Protein AF-A0A841MMC2-F1 (afdb_monomer)

Solvent-accessible surface area (backbone atoms only — not comparable to full-atom values): 5250 Å² total; per-residue (Å²): 105,74,67,56,33,54,76,64,52,64,39,71,88,60,52,57,80,86,41,86,60,35,67,59,52,46,47,52,56,50,51,53,52,50,50,55,50,52,50,52,49,52,46,65,76,70,41,82,91,54,91,73,63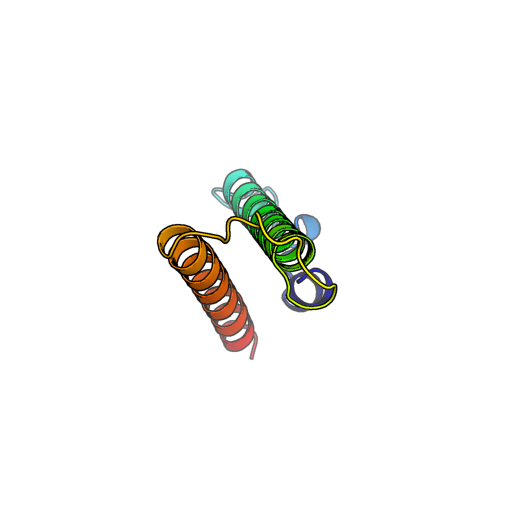,98,80,68,79,78,86,56,71,68,56,55,52,50,51,52,52,55,50,50,56,52,51,50,54,54,49,54,56,50,62,78,71,110

pLDDT: mean 88.81, std 6.69, range [65.38, 95.81]

Secondary structure (DSSP, 8-state):
-HHHHHHTT-SGGGS-TTSTTHHHHHHHHHHHHHHHHHHHHHHHHH-SSS---TT--PPPHHHHHHHHHHHHHHHHHHHHHHHTT-

Sequence (86 aa):
MKETTKLLKLTPNDIPNETKAASSIKQILGSLSAVVQGIAEVRNEYGSGHGKDGNFRGLQPRHAKLAVGAASTLAVYLLETYELKK

InterPro domains:
  IPR026001 Abortive infection protein-like, C-terminal domain [PF14355] (2-82)

Radius of gyration: 16.63 Å; Cα contacts (8 Å, |Δi|>4): 26; chains: 1; bounding box: 44×20×50 Å

Mean predicted aligned error: 5.1 Å

Foldseek 3Di:
DVVLCVVLLVALVSQDPPDVCSVVSNVVVVVLVVLVVVLVVLCVVQPPPDDDDPPDDHDDVVVVVVNVVSVVVVVVVSVVSVVVVD

Structure (mmCIF, N/CA/C/O backbone):
data_AF-A0A841MMC2-F1
#
_entry.id   AF-A0A841MMC2-F1
#
loop_
_atom_site.group_PDB
_atom_site.id
_atom_site.type_symbol
_atom_site.label_atom_id
_atom_site.label_alt_id
_atom_site.label_comp_id
_atom_site.label_asym_id
_atom_site.label_entity_id
_atom_site.label_seq_id
_atom_site.pdbx_PDB_ins_code
_atom_site.Cartn_x
_atom_site.Cartn_y
_atom_site.Cartn_z
_atom_site.occupancy
_atom_site.B_iso_or_equiv
_atom_site.auth_seq_id
_atom_site.auth_comp_id
_atom_site.auth_asym_id
_atom_site.auth_atom_id
_atom_site.pdbx_PDB_model_num
ATOM 1 N N . MET A 1 1 ? -5.113 8.047 -2.107 1.00 84.19 1 MET A N 1
ATOM 2 C CA . MET A 1 1 ? -4.618 7.539 -0.809 1.00 84.19 1 MET A CA 1
ATOM 3 C C . MET A 1 1 ? -5.063 8.417 0.354 1.00 84.19 1 MET A C 1
ATOM 5 O O . MET A 1 1 ? -5.955 7.973 1.053 1.00 84.19 1 MET A O 1
ATOM 9 N N . LYS A 1 2 ? -4.546 9.649 0.534 1.00 85.81 2 LYS A N 1
ATOM 10 C CA . LYS A 1 2 ? -4.919 10.527 1.672 1.00 85.81 2 LYS A CA 1
ATOM 11 C C . LYS A 1 2 ? -6.431 10.718 1.863 1.00 85.81 2 LYS A C 1
ATOM 13 O O . LYS A 1 2 ? -6.938 10.480 2.951 1.00 85.81 2 LYS A O 1
ATOM 18 N N . GLU A 1 3 ? -7.152 11.101 0.810 1.00 90.94 3 GLU A N 1
ATOM 19 C CA . GLU A 1 3 ? -8.608 11.293 0.922 1.00 90.94 3 GLU A CA 1
ATOM 20 C C . GLU A 1 3 ? -9.348 9.975 1.174 1.00 90.94 3 GLU A C 1
ATOM 22 O O . GLU A 1 3 ? -10.250 9.913 2.002 1.00 90.94 3 GLU A O 1
ATOM 27 N N . THR A 1 4 ? -8.921 8.890 0.523 1.00 91.81 4 THR A N 1
ATOM 28 C CA . THR A 1 4 ? -9.496 7.553 0.718 1.00 91.81 4 THR A CA 1
ATOM 29 C C . THR A 1 4 ? -9.355 7.089 2.168 1.00 91.81 4 THR A C 1
ATOM 31 O O . THR A 1 4 ? -10.340 6.683 2.774 1.00 91.81 4 THR A O 1
ATOM 34 N N . THR A 1 5 ? -8.161 7.187 2.763 1.00 90.69 5 THR A N 1
ATOM 35 C CA . THR A 1 5 ? -7.936 6.776 4.157 1.00 90.69 5 THR A CA 1
ATOM 36 C C . THR A 1 5 ? -8.687 7.662 5.142 1.00 90.69 5 THR A C 1
ATOM 38 O O . THR A 1 5 ? -9.187 7.153 6.140 1.00 90.69 5 THR A O 1
ATOM 41 N N . LYS A 1 6 ? -8.840 8.959 4.848 1.00 91.25 6 LYS A N 1
ATOM 42 C CA . LYS A 1 6 ? -9.679 9.873 5.634 1.00 91.25 6 LYS A CA 1
ATOM 43 C C . LYS A 1 6 ? -11.149 9.453 5.621 1.00 91.25 6 LYS A C 1
ATOM 45 O O . LYS A 1 6 ? -11.749 9.300 6.680 1.00 91.25 6 LYS A O 1
ATOM 50 N N . LEU A 1 7 ? -11.724 9.217 4.442 1.00 93.00 7 LEU A N 1
ATOM 51 C CA . LEU A 1 7 ?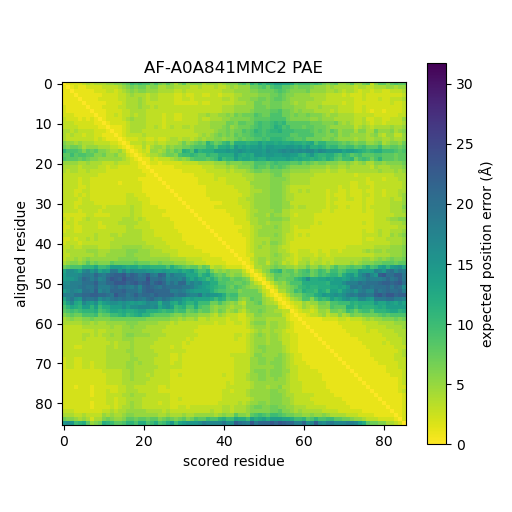 -13.121 8.787 4.303 1.00 93.00 7 LEU A CA 1
ATOM 52 C C . LEU A 1 7 ? -13.366 7.413 4.944 1.00 93.00 7 LEU A C 1
ATOM 54 O O . LEU A 1 7 ? -14.398 7.184 5.573 1.00 93.00 7 LEU A O 1
ATOM 58 N N . LEU A 1 8 ? -12.384 6.516 4.855 1.00 92.69 8 LEU A N 1
ATOM 59 C CA . LEU A 1 8 ? -12.431 5.197 5.478 1.00 92.69 8 LEU A CA 1
ATOM 60 C C . LEU A 1 8 ? -12.060 5.204 6.966 1.00 92.69 8 LEU A C 1
ATOM 62 O O . LEU A 1 8 ? -12.012 4.137 7.567 1.00 92.69 8 LEU A O 1
ATOM 66 N N . LYS A 1 9 ? -11.873 6.362 7.609 1.00 91.69 9 LYS A N 1
ATOM 67 C CA . LYS A 1 9 ? -11.464 6.459 9.021 1.00 91.69 9 LYS A CA 1
ATOM 68 C C . LYS A 1 9 ? -10.252 5.567 9.355 1.00 91.69 9 LYS A C 1
ATOM 70 O O . LYS A 1 9 ? -10.265 4.813 10.321 1.00 91.69 9 LYS A O 1
ATOM 75 N N . LEU A 1 10 ? -9.244 5.591 8.488 1.00 89.25 10 LEU A N 1
ATOM 76 C CA . LEU A 1 10 ? -7.972 4.876 8.629 1.00 89.25 10 LEU A CA 1
ATOM 77 C C . LEU A 1 10 ? -6.823 5.845 8.946 1.00 89.25 10 LEU A C 1
ATOM 79 O O . LEU A 1 10 ? -5.654 5.531 8.722 1.00 89.25 10 LEU A O 1
ATOM 83 N N . THR A 1 11 ? -7.121 7.063 9.402 1.00 89.19 11 THR A N 1
ATOM 84 C CA . THR A 1 11 ? -6.076 7.997 9.824 1.00 89.19 11 THR A CA 1
ATOM 85 C C . THR A 1 11 ? -5.635 7.684 11.254 1.00 89.19 11 THR A C 1
ATOM 87 O O . THR A 1 11 ? -6.380 7.061 12.012 1.00 89.19 11 THR A O 1
ATOM 90 N N . PRO A 1 12 ? -4.442 8.134 11.685 1.00 85.56 12 PRO A N 1
ATOM 91 C CA . PRO A 1 12 ? -3.994 7.917 13.060 1.00 85.56 12 PRO A CA 1
ATOM 92 C C . PRO A 1 12 ? -4.968 8.425 14.133 1.00 85.56 12 PRO A C 1
ATOM 94 O O . PRO A 1 12 ? -4.982 7.873 15.232 1.00 85.56 12 PRO A O 1
ATOM 97 N N . ASN A 1 13 ? -5.777 9.440 13.812 1.00 87.81 13 ASN A N 1
ATOM 98 C CA . ASN A 1 13 ? -6.779 10.014 14.714 1.00 87.81 13 ASN A CA 1
ATOM 99 C C . ASN A 1 13 ? -8.035 9.142 14.843 1.00 87.81 13 ASN A C 1
ATOM 101 O O . ASN A 1 13 ? -8.761 9.266 15.822 1.00 87.81 13 ASN A O 1
ATOM 105 N N . ASP A 1 14 ? -8.279 8.256 13.878 1.00 89.62 14 ASP A N 1
ATOM 106 C CA . ASP A 1 14 ? -9.429 7.353 13.877 1.00 89.62 14 ASP A CA 1
ATOM 107 C C . ASP A 1 14 ? -9.169 6.052 14.650 1.00 89.62 14 ASP A C 1
ATOM 109 O O . ASP A 1 14 ? -10.089 5.265 14.858 1.00 89.62 14 ASP A O 1
ATOM 113 N N . ILE A 1 15 ? -7.918 5.809 15.060 1.00 87.62 15 ILE A N 1
ATOM 114 C CA . ILE A 1 15 ? -7.498 4.600 15.774 1.00 8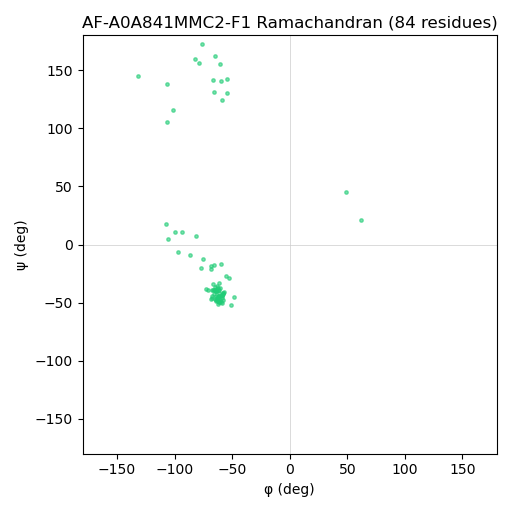7.62 15 ILE A CA 1
ATOM 115 C C . ILE A 1 15 ? -7.253 4.966 17.247 1.00 87.62 15 ILE A C 1
ATOM 117 O O . ILE A 1 15 ? -6.218 5.583 17.551 1.00 87.62 15 ILE A O 1
ATOM 121 N N . PRO A 1 16 ? -8.161 4.575 18.167 1.00 87.69 16 PRO A N 1
ATOM 122 C CA . PRO A 1 16 ? -8.022 4.839 19.596 1.00 87.69 16 PRO A CA 1
ATOM 123 C C . PRO A 1 16 ? -6.746 4.209 20.152 1.00 87.69 16 PRO A C 1
ATOM 125 O O . PRO A 1 16 ? -6.384 3.089 19.775 1.00 87.69 16 PRO A O 1
ATOM 128 N N . ASN A 1 17 ? -6.061 4.914 21.052 1.00 84.25 17 ASN A 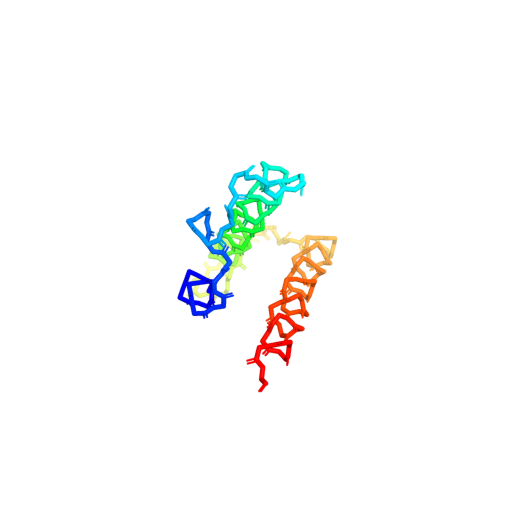N 1
ATOM 129 C CA . ASN A 1 17 ? -4.790 4.4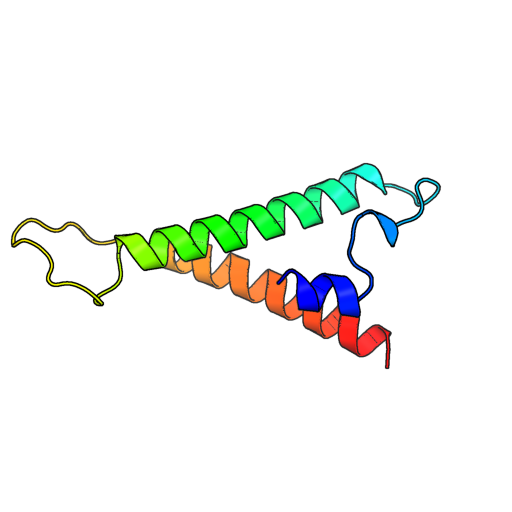51 21.617 1.00 84.25 17 ASN A CA 1
ATOM 130 C C . ASN A 1 17 ? -4.964 3.230 22.531 1.00 84.25 17 ASN A C 1
ATOM 132 O O . ASN A 1 17 ? -4.018 2.473 22.728 1.00 84.25 17 ASN A O 1
ATOM 136 N N . GLU A 1 18 ? -6.174 3.015 23.042 1.00 85.94 18 GLU A N 1
ATOM 137 C CA . GLU A 1 18 ? -6.560 1.876 23.872 1.00 85.94 18 GLU A CA 1
ATOM 138 C C . GLU A 1 18 ? -6.725 0.587 23.047 1.00 85.94 18 GLU A C 1
ATOM 140 O O . GLU A 1 18 ? -6.805 -0.511 23.601 1.00 85.94 18 GLU A O 1
ATOM 145 N N . THR A 1 19 ? -6.756 0.697 21.712 1.00 85.12 19 THR A N 1
ATOM 146 C CA . THR A 1 19 ? -6.843 -0.460 20.816 1.00 85.12 19 THR A CA 1
ATOM 147 C C . THR A 1 19 ? -5.577 -1.304 20.937 1.00 85.12 19 THR A C 1
ATOM 149 O O . THR A 1 19 ? -4.455 -0.801 20.815 1.00 85.12 19 THR A O 1
ATOM 152 N N 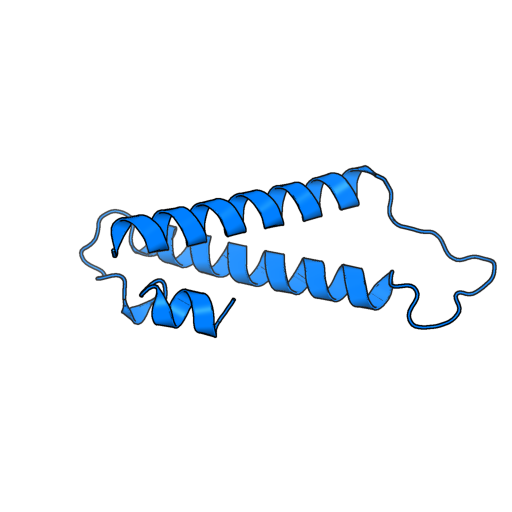. LYS A 1 20 ? -5.735 -2.622 21.112 1.00 90.06 20 LYS A N 1
ATOM 153 C CA . LYS A 1 20 ? -4.599 -3.552 21.059 1.00 90.06 20 LYS A CA 1
ATOM 154 C C . LYS A 1 20 ? -3.842 -3.361 19.741 1.00 90.06 20 LYS A C 1
ATOM 156 O O . LYS A 1 20 ? -4.445 -3.342 18.675 1.00 90.06 20 LYS A O 1
ATOM 161 N N . ALA A 1 21 ? -2.521 -3.222 19.833 1.00 90.94 21 ALA A N 1
ATOM 162 C CA . ALA A 1 21 ? -1.631 -2.968 18.697 1.00 90.94 21 ALA A CA 1
ATOM 163 C C . ALA A 1 21 ? -1.871 -1.642 17.935 1.00 90.94 21 ALA A C 1
ATOM 165 O O . ALA A 1 21 ? -1.396 -1.508 16.807 1.00 90.94 21 ALA A O 1
ATOM 166 N N . ALA A 1 22 ? -2.519 -0.632 18.538 1.00 91.19 22 ALA A N 1
ATOM 167 C CA . ALA A 1 22 ? -2.761 0.674 17.906 1.00 91.19 22 ALA A CA 1
ATOM 168 C C . ALA A 1 22 ? -1.500 1.284 17.266 1.00 91.19 22 ALA A C 1
ATOM 170 O O . ALA A 1 22 ? -1.545 1.742 16.125 1.00 91.19 22 ALA A O 1
ATOM 171 N N . SER A 1 23 ? -0.368 1.255 17.979 1.00 92.19 23 SER A N 1
ATOM 172 C CA . SER A 1 23 ? 0.915 1.771 17.479 1.00 92.19 23 SER A CA 1
ATOM 173 C C . SER A 1 23 ? 1.376 1.034 16.216 1.00 92.19 23 SER A C 1
ATOM 175 O O . SER A 1 23 ? 1.682 1.662 15.203 1.00 92.19 23 SER A O 1
ATOM 177 N N . SER A 1 24 ? 1.331 -0.301 16.233 1.00 94.25 24 SER A N 1
ATOM 178 C CA . SER A 1 24 ? 1.715 -1.133 15.090 1.00 94.25 24 SER A CA 1
ATOM 179 C C . SER A 1 24 ? 0.792 -0.923 13.889 1.00 94.25 24 SER A C 1
ATOM 181 O O . SER A 1 24 ? 1.274 -0.831 12.765 1.00 94.25 24 SER A O 1
ATOM 183 N N . ILE A 1 25 ? -0.520 -0.781 14.104 1.00 90.81 25 ILE A N 1
ATOM 184 C CA . ILE A 1 25 ? -1.478 -0.505 13.022 1.00 90.81 25 ILE A CA 1
ATOM 185 C C . ILE A 1 25 ? -1.188 0.864 12.392 1.00 90.81 25 ILE A C 1
ATOM 187 O O . ILE A 1 25 ? -1.077 0.969 11.170 1.00 90.81 25 ILE A O 1
ATOM 191 N N . LYS A 1 26 ? -0.995 1.908 13.212 1.00 91.56 26 LYS A N 1
ATOM 192 C CA . LYS A 1 26 ? -0.623 3.253 12.734 1.00 91.56 26 LYS A CA 1
ATOM 193 C C . LYS A 1 26 ? 0.682 3.215 11.935 1.00 91.56 26 LYS A C 1
ATOM 195 O O . LYS A 1 26 ? 0.762 3.830 10.872 1.00 91.56 26 LYS A O 1
ATOM 200 N N . GLN A 1 27 ? 1.673 2.457 12.407 1.00 93.62 27 GLN A N 1
ATOM 201 C CA . GLN A 1 27 ? 2.941 2.265 11.707 1.00 93.62 27 GLN A CA 1
ATOM 202 C C . GLN A 1 27 ? 2.744 1.586 10.347 1.00 93.62 27 GLN A C 1
ATOM 204 O O . GLN A 1 27 ? 3.245 2.097 9.351 1.00 93.62 27 GLN A O 1
ATOM 209 N N . ILE A 1 28 ? 1.981 0.489 10.280 1.00 91.88 28 ILE A N 1
ATOM 210 C CA . ILE A 1 28 ? 1.701 -0.227 9.025 1.00 91.88 28 ILE A CA 1
ATOM 211 C C . ILE A 1 28 ? 1.037 0.706 8.005 1.00 91.88 28 ILE A C 1
ATOM 213 O O . ILE A 1 28 ? 1.486 0.789 6.862 1.00 91.88 28 ILE A O 1
ATOM 217 N N . LEU A 1 29 ? 0.014 1.462 8.413 1.00 89.69 29 LEU A N 1
ATOM 218 C CA . LEU A 1 29 ? -0.686 2.406 7.532 1.00 89.69 29 LEU A CA 1
ATOM 219 C C . LEU A 1 29 ? 0.226 3.554 7.060 1.00 89.69 29 LEU A C 1
ATOM 221 O O . LEU A 1 29 ? 0.154 3.980 5.900 1.00 89.69 29 LEU A O 1
ATOM 225 N N . GLY A 1 30 ? 1.121 4.024 7.933 1.00 91.50 30 GLY A N 1
ATOM 226 C CA . GLY A 1 30 ? 2.168 4.983 7.582 1.00 91.50 30 GLY A CA 1
ATOM 227 C C . GLY A 1 30 ? 3.148 4.420 6.549 1.00 91.50 30 GLY A C 1
ATOM 228 O O . GLY A 1 30 ? 3.393 5.052 5.521 1.00 91.50 30 GLY A O 1
ATOM 229 N N . SER A 1 31 ? 3.647 3.201 6.765 1.00 92.06 31 SER A N 1
ATOM 230 C CA . SER A 1 31 ? 4.546 2.514 5.834 1.00 92.06 31 SER A CA 1
ATOM 231 C C . SER A 1 31 ? 3.891 2.263 4.476 1.00 92.06 31 SER A C 1
ATOM 233 O O . SER A 1 31 ? 4.521 2.509 3.451 1.00 92.06 31 SER A O 1
ATOM 235 N N . LEU A 1 32 ? 2.618 1.861 4.435 1.00 90.38 32 LEU A N 1
ATOM 236 C CA . LEU A 1 32 ? 1.871 1.708 3.180 1.00 90.38 32 LEU A CA 1
ATOM 237 C C . LEU A 1 32 ? 1.754 3.035 2.419 1.00 90.38 32 LEU A C 1
ATOM 239 O O . LEU A 1 32 ? 1.907 3.061 1.198 1.00 90.38 32 LEU A O 1
ATOM 243 N N . SER A 1 33 ? 1.550 4.148 3.128 1.00 90.19 33 SER A N 1
ATOM 244 C CA . SER A 1 33 ? 1.533 5.479 2.509 1.00 90.19 33 SER A CA 1
ATOM 245 C C . SER A 1 33 ? 2.892 5.844 1.898 1.00 90.19 33 SER A C 1
ATOM 247 O O . SER A 1 33 ? 2.937 6.374 0.788 1.00 90.19 33 SER A O 1
ATOM 249 N N . ALA A 1 34 ? 3.995 5.509 2.576 1.00 92.50 34 ALA A N 1
ATOM 250 C CA . ALA A 1 34 ? 5.347 5.701 2.050 1.00 92.50 34 ALA A CA 1
ATOM 251 C C . ALA A 1 34 ? 5.628 4.814 0.823 1.00 92.50 34 ALA A C 1
ATOM 253 O O . ALA A 1 34 ? 6.223 5.278 -0.146 1.00 92.50 34 ALA A O 1
ATOM 254 N N . VAL A 1 35 ? 5.144 3.567 0.814 1.00 91.81 35 VAL A N 1
ATOM 255 C CA . VAL A 1 35 ? 5.262 2.670 -0.348 1.00 91.81 35 VAL A CA 1
ATOM 256 C C . VAL A 1 35 ? 4.537 3.241 -1.568 1.00 91.81 35 VAL A C 1
ATOM 258 O O . VAL A 1 35 ? 5.105 3.254 -2.657 1.00 91.81 35 VAL A O 1
ATOM 261 N N . VAL A 1 36 ? 3.317 3.768 -1.404 1.00 91.81 36 VAL A N 1
ATOM 262 C CA . VAL A 1 36 ? 2.582 4.426 -2.503 1.00 91.81 36 VAL A CA 1
ATOM 263 C C . VAL A 1 36 ? 3.372 5.605 -3.070 1.00 91.81 36 VAL A C 1
ATOM 265 O O . VAL A 1 36 ? 3.454 5.753 -4.290 1.00 91.81 36 VAL A O 1
ATOM 268 N N . GLN A 1 37 ? 3.969 6.419 -2.198 1.00 93.44 37 GLN A N 1
ATOM 269 C CA . GLN A 1 37 ? 4.810 7.540 -2.608 1.00 93.44 37 GLN A CA 1
ATOM 270 C C . GLN A 1 37 ? 6.040 7.062 -3.398 1.00 93.44 37 GLN A C 1
ATOM 272 O O . GLN A 1 37 ? 6.273 7.543 -4.505 1.00 93.44 37 GLN A O 1
ATOM 277 N N . GLY A 1 38 ? 6.756 6.049 -2.900 1.00 93.31 38 GLY A N 1
ATOM 278 C CA . GLY A 1 38 ? 7.906 5.471 -3.601 1.00 93.31 38 GLY A CA 1
ATOM 279 C C . GLY A 1 38 ? 7.543 4.877 -4.969 1.00 93.31 38 GLY A C 1
ATOM 280 O O . GLY A 1 38 ? 8.280 5.048 -5.936 1.00 93.31 38 GLY A O 1
ATOM 281 N N . ILE A 1 39 ? 6.374 4.238 -5.105 1.00 92.25 39 ILE A N 1
ATOM 282 C CA . ILE A 1 39 ? 5.883 3.753 -6.409 1.00 92.25 39 ILE A CA 1
ATOM 283 C C . ILE A 1 39 ? 5.623 4.926 -7.369 1.00 92.25 39 ILE A C 1
ATOM 285 O O . ILE A 1 39 ? 5.945 4.830 -8.556 1.00 92.25 39 ILE A O 1
ATOM 289 N N . ALA A 1 40 ? 5.063 6.037 -6.879 1.00 91.19 40 ALA A N 1
ATOM 290 C CA . ALA A 1 40 ? 4.831 7.228 -7.694 1.00 91.19 40 ALA A CA 1
ATOM 291 C C . ALA A 1 40 ? 6.145 7.862 -8.180 1.00 91.19 40 ALA A C 1
ATOM 293 O O . ALA A 1 40 ? 6.227 8.270 -9.337 1.00 91.19 40 ALA A O 1
ATOM 294 N N . GLU A 1 41 ? 7.177 7.887 -7.338 1.00 91.75 41 GLU A N 1
ATOM 295 C CA . GLU A 1 41 ? 8.522 8.353 -7.698 1.00 91.75 41 GLU A CA 1
ATOM 296 C C . GLU A 1 41 ? 9.165 7.452 -8.752 1.00 91.75 41 GLU A C 1
ATOM 298 O O . GLU A 1 41 ? 9.604 7.941 -9.789 1.00 91.75 41 GLU A O 1
ATOM 303 N N . VAL A 1 42 ? 9.112 6.128 -8.572 1.00 89.69 42 VAL A N 1
ATOM 304 C CA . VAL A 1 42 ? 9.593 5.166 -9.577 1.00 89.69 42 VAL A CA 1
ATOM 305 C C . VAL A 1 42 ? 8.890 5.370 -10.923 1.00 89.69 42 VAL A C 1
ATOM 307 O O . VAL A 1 42 ? 9.533 5.327 -11.971 1.00 89.69 42 VAL A O 1
ATOM 310 N N . ARG A 1 43 ? 7.577 5.630 -10.921 1.00 87.06 43 ARG A N 1
ATOM 311 C CA . ARG A 1 43 ? 6.824 5.961 -12.140 1.00 87.06 43 ARG A CA 1
ATOM 312 C C . ARG A 1 43 ? 7.294 7.278 -12.764 1.00 87.06 43 ARG A C 1
ATOM 314 O O . ARG A 1 43 ? 7.326 7.364 -13.986 1.00 87.06 43 ARG A O 1
ATOM 321 N N . ASN A 1 44 ? 7.616 8.292 -11.964 1.00 87.75 44 ASN A N 1
ATOM 322 C CA . ASN A 1 44 ? 8.088 9.578 -12.478 1.00 87.75 44 ASN A CA 1
ATOM 323 C C . ASN A 1 44 ? 9.474 9.438 -13.132 1.00 87.75 44 ASN A C 1
ATOM 325 O O . ASN A 1 44 ? 9.653 9.889 -14.257 1.00 87.75 44 ASN A O 1
ATOM 329 N N . GLU A 1 45 ? 10.405 8.739 -12.479 1.00 85.62 45 GLU A N 1
ATOM 330 C CA . GLU A 1 45 ? 11.783 8.544 -12.959 1.00 85.62 45 GLU A CA 1
ATOM 331 C C . GLU A 1 45 ? 11.873 7.604 -14.172 1.00 85.62 45 GLU A C 1
ATOM 333 O O . GLU A 1 45 ? 12.644 7.823 -15.105 1.00 85.62 45 GLU A O 1
ATOM 338 N N . TYR A 1 46 ? 11.073 6.532 -14.186 1.00 85.38 46 TYR A N 1
ATOM 339 C CA . TYR A 1 46 ? 11.129 5.504 -15.233 1.00 85.38 46 TYR A CA 1
ATOM 340 C C . TYR A 1 46 ? 9.963 5.581 -16.225 1.00 85.38 46 TYR A C 1
ATOM 342 O O . TYR A 1 46 ? 9.864 4.729 -17.117 1.00 85.38 46 TYR A O 1
ATOM 350 N N . GLY A 1 47 ? 9.100 6.589 -16.113 1.00 78.81 47 GLY A N 1
ATOM 351 C CA . GLY A 1 47 ? 7.987 6.831 -17.027 1.00 78.81 47 GLY A CA 1
ATOM 352 C C . GLY A 1 47 ? 8.452 7.184 -18.441 1.00 78.81 47 GLY A C 1
ATOM 353 O O . GLY A 1 47 ? 9.602 7.542 -18.672 1.00 78.81 47 GLY A O 1
ATOM 354 N N . SER A 1 48 ? 7.557 7.062 -19.418 1.00 70.75 48 SER A N 1
ATOM 355 C CA . SER A 1 48 ? 7.821 7.415 -20.822 1.00 70.75 48 SER A CA 1
ATOM 356 C C . SER A 1 48 ? 7.410 8.849 -21.176 1.00 70.75 48 SER A C 1
ATOM 358 O O . SER A 1 48 ? 7.335 9.182 -22.353 1.00 70.75 48 SER A O 1
ATOM 360 N N . GLY A 1 49 ? 7.087 9.680 -20.176 1.00 72.38 49 GLY A N 1
ATOM 361 C CA . GLY A 1 49 ? 6.583 11.046 -20.376 1.00 72.38 49 GLY A CA 1
ATOM 362 C C . GLY A 1 49 ? 7.615 12.019 -20.952 1.00 72.38 49 GLY A C 1
ATOM 363 O O . GLY A 1 49 ? 7.240 13.041 -21.518 1.00 72.38 49 GLY A O 1
ATOM 364 N N . HIS A 1 50 ? 8.900 11.673 -20.864 1.00 65.38 50 HIS A N 1
ATOM 365 C CA . HIS A 1 50 ? 10.005 12.398 -21.477 1.00 65.38 50 HIS A CA 1
ATOM 366 C C . HIS A 1 50 ? 10.907 11.400 -22.212 1.00 65.38 50 HIS A C 1
ATOM 368 O O . HIS A 1 50 ? 11.040 10.248 -21.789 1.00 65.38 50 HIS A O 1
ATOM 374 N N . GLY A 1 51 ? 11.478 11.823 -23.345 1.00 68.25 51 GLY A N 1
ATOM 375 C CA . GLY A 1 51 ? 12.426 11.011 -24.108 1.00 68.25 51 GLY A CA 1
ATOM 376 C C . GLY A 1 51 ? 13.576 10.545 -23.216 1.00 68.25 51 GLY A C 1
ATOM 377 O O . GLY A 1 51 ? 14.007 11.268 -22.322 1.00 68.25 51 GLY A O 1
ATOM 378 N N . LYS A 1 52 ? 14.033 9.315 -23.433 1.00 77.62 52 LYS A N 1
ATOM 379 C CA . LYS A 1 52 ? 15.102 8.703 -22.644 1.00 77.62 52 LYS A CA 1
ATOM 380 C C . LYS A 1 52 ? 16.373 8.661 -23.474 1.00 77.62 52 LYS A C 1
ATOM 382 O O . LYS A 1 52 ? 16.310 8.323 -24.655 1.00 77.62 52 LYS A O 1
ATOM 387 N N . ASP A 1 53 ? 17.507 8.967 -22.854 1.00 78.19 53 ASP A N 1
ATOM 388 C CA . ASP A 1 53 ? 18.809 8.884 -23.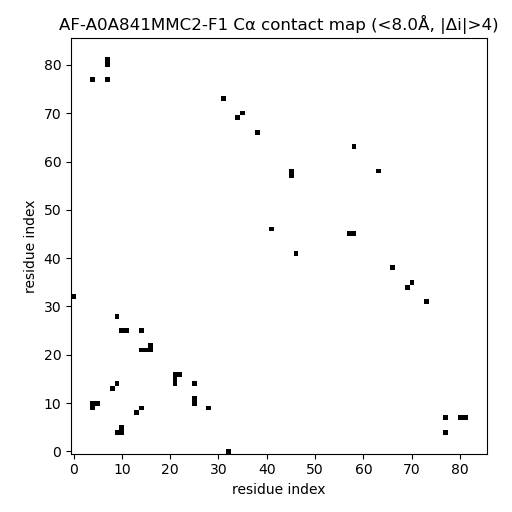515 1.00 78.19 53 ASP A CA 1
ATOM 389 C C . ASP A 1 53 ? 19.111 7.453 -23.988 1.00 78.19 53 ASP A C 1
ATOM 391 O O . ASP A 1 53 ? 18.633 6.472 -23.411 1.00 78.19 53 ASP A O 1
ATOM 395 N N . GLY A 1 54 ? 19.966 7.314 -25.007 1.00 73.94 54 GLY A N 1
ATOM 396 C CA . GLY A 1 54 ? 20.294 6.020 -25.627 1.00 73.94 54 GLY A CA 1
ATOM 397 C C . GLY A 1 54 ? 20.901 4.968 -24.683 1.00 73.94 54 GLY A C 1
ATOM 398 O O . GLY A 1 54 ? 20.864 3.782 -24.992 1.00 73.94 54 GLY A O 1
ATOM 399 N N . ASN A 1 55 ? 21.402 5.381 -23.513 1.00 78.62 55 ASN A N 1
ATOM 400 C CA . ASN A 1 55 ? 21.964 4.503 -22.478 1.00 78.62 55 ASN A CA 1
ATOM 401 C C . ASN A 1 55 ? 20.998 4.203 -21.317 1.00 78.62 55 ASN A C 1
ATOM 403 O O . ASN A 1 55 ? 21.418 3.667 -20.286 1.00 78.62 55 ASN A O 1
ATOM 407 N N . PHE A 1 56 ? 19.715 4.552 -21.440 1.00 80.62 56 PHE A N 1
ATOM 408 C CA . PHE A 1 56 ? 18.744 4.341 -20.373 1.00 80.62 56 PHE A CA 1
ATOM 409 C C . PHE A 1 56 ? 18.622 2.860 -19.986 1.00 80.62 56 PHE A C 1
ATOM 411 O O . PHE A 1 56 ? 18.298 1.998 -20.805 1.00 80.62 56 PHE A O 1
ATOM 418 N N . ARG A 1 57 ? 18.819 2.564 -18.697 1.00 79.88 57 ARG A N 1
ATOM 419 C CA . ARG A 1 57 ? 18.588 1.235 -18.121 1.00 79.88 57 ARG A CA 1
ATOM 420 C C . ARG A 1 57 ? 17.258 1.226 -17.384 1.00 79.88 57 ARG A C 1
ATOM 422 O O . ARG A 1 57 ? 17.086 1.923 -16.392 1.00 79.88 57 ARG A O 1
ATOM 429 N N . GLY A 1 58 ? 16.320 0.423 -17.876 1.00 85.00 58 GLY A N 1
ATOM 430 C CA . GLY A 1 58 ? 14.996 0.290 -17.276 1.00 85.00 58 GLY A CA 1
ATOM 431 C C . GLY A 1 58 ? 14.966 -0.552 -16.000 1.00 85.00 58 GLY A C 1
ATOM 432 O O . GLY A 1 58 ? 15.929 -1.225 -15.626 1.00 85.00 58 GLY A O 1
ATOM 433 N N . LEU A 1 59 ? 13.801 -0.554 -15.352 1.00 88.94 59 LEU A N 1
ATOM 434 C CA . LEU A 1 59 ? 13.523 -1.426 -14.215 1.00 88.94 59 LEU A CA 1
ATOM 435 C C . LEU A 1 59 ? 13.488 -2.895 -14.646 1.00 88.94 59 LEU A C 1
ATOM 437 O O . LEU A 1 59 ? 12.929 -3.256 -15.677 1.00 88.94 59 LEU A O 1
ATOM 441 N N . GLN A 1 60 ? 14.020 -3.764 -13.790 1.00 91.69 60 GLN A N 1
ATOM 442 C CA . GLN A 1 60 ? 13.895 -5.215 -13.947 1.00 91.69 60 GLN A CA 1
ATOM 443 C C . GLN A 1 60 ? 12.515 -5.734 -13.491 1.00 91.69 60 GLN A C 1
ATOM 445 O O . GLN A 1 60 ? 11.912 -5.128 -12.598 1.00 91.69 60 GLN A O 1
ATOM 450 N N . PRO A 1 61 ? 12.046 -6.897 -13.997 1.00 94.12 61 PRO A N 1
ATOM 451 C CA . PRO A 1 61 ? 10.721 -7.444 -13.680 1.00 94.12 61 PRO A CA 1
ATOM 452 C C . PRO A 1 61 ? 10.403 -7.585 -12.185 1.00 94.12 61 PRO A C 1
ATOM 454 O O . PRO A 1 61 ? 9.245 -7.473 -11.792 1.00 94.12 61 PRO A O 1
ATOM 457 N N . ARG A 1 62 ? 11.407 -7.792 -11.321 1.00 95.19 62 ARG A N 1
ATOM 458 C CA . ARG A 1 62 ? 11.194 -7.856 -9.863 1.00 95.19 62 ARG A CA 1
ATOM 459 C C . ARG A 1 62 ? 10.631 -6.557 -9.271 1.00 95.19 62 ARG A C 1
ATOM 461 O O . ARG A 1 62 ? 9.840 -6.628 -8.340 1.00 95.19 62 ARG A O 1
ATOM 468 N N . HIS A 1 63 ? 10.994 -5.392 -9.816 1.00 92.50 63 HIS A N 1
ATOM 469 C CA . HIS A 1 63 ? 10.495 -4.103 -9.324 1.00 92.50 63 HIS A CA 1
ATOM 470 C C . HIS A 1 63 ? 9.028 -3.917 -9.710 1.00 92.50 63 HIS A C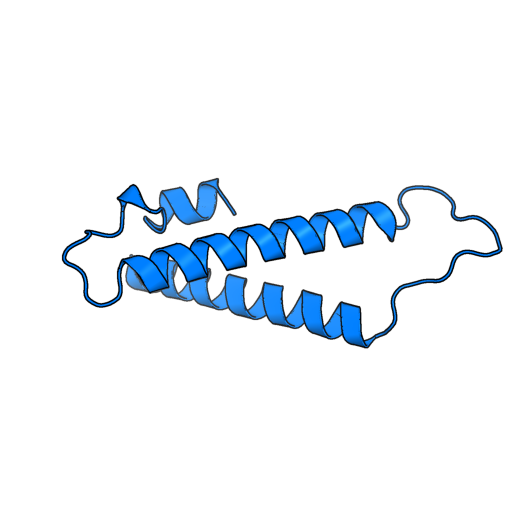 1
ATOM 472 O O . HIS A 1 63 ? 8.233 -3.462 -8.895 1.00 92.5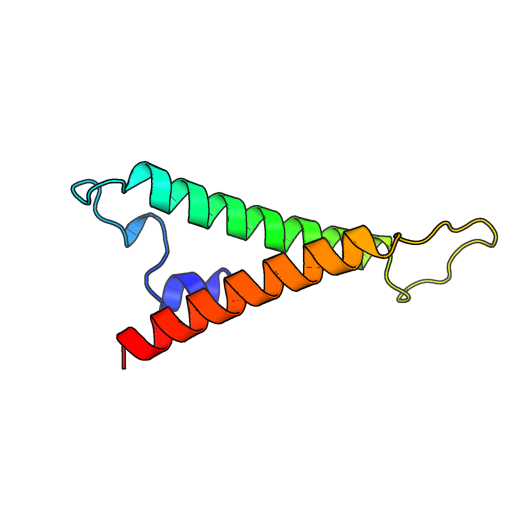0 63 HIS A O 1
ATOM 478 N N . ALA A 1 64 ? 8.652 -4.356 -10.917 1.00 91.38 64 ALA A N 1
ATOM 479 C CA . ALA A 1 64 ? 7.257 -4.389 -11.340 1.00 91.38 64 ALA A CA 1
ATOM 480 C C . ALA A 1 64 ? 6.432 -5.325 -10.444 1.00 91.38 64 ALA A C 1
ATOM 482 O O . ALA A 1 64 ? 5.376 -4.929 -9.963 1.00 91.38 64 ALA A O 1
ATOM 483 N N . LYS A 1 65 ? 6.943 -6.528 -10.143 1.00 95.00 65 LYS A N 1
ATOM 484 C CA . LYS A 1 65 ? 6.284 -7.470 -9.221 1.00 95.00 65 LYS A CA 1
ATOM 485 C C . LYS A 1 65 ? 6.085 -6.874 -7.826 1.00 95.00 65 LYS A C 1
ATOM 487 O O . LYS A 1 65 ? 4.998 -7.009 -7.274 1.00 95.00 65 LYS A O 1
ATOM 492 N N . LEU A 1 66 ? 7.098 -6.196 -7.281 1.00 93.06 66 LEU A N 1
ATOM 493 C CA . LEU A 1 66 ? 6.997 -5.514 -5.988 1.00 93.06 66 LEU A CA 1
ATOM 494 C C . LEU A 1 66 ? 5.929 -4.411 -6.014 1.00 93.06 66 LEU A C 1
ATOM 496 O O . LEU A 1 66 ? 5.069 -4.382 -5.139 1.00 93.06 66 LEU A O 1
ATOM 500 N N . ALA A 1 67 ? 5.964 -3.533 -7.020 1.00 92.75 67 ALA A N 1
ATOM 501 C CA . ALA A 1 67 ? 5.027 -2.418 -7.133 1.00 92.75 67 ALA A CA 1
ATOM 502 C C . ALA A 1 67 ? 3.578 -2.896 -7.310 1.00 92.75 67 ALA A C 1
ATOM 504 O O . ALA A 1 67 ? 2.687 -2.418 -6.612 1.00 92.75 67 ALA A O 1
ATOM 505 N N . VAL A 1 68 ? 3.351 -3.869 -8.200 1.00 93.94 68 VAL A N 1
ATOM 506 C CA . VAL A 1 68 ? 2.024 -4.455 -8.431 1.00 93.94 68 VAL A CA 1
ATOM 507 C C . VAL A 1 68 ? 1.529 -5.163 -7.175 1.00 93.94 68 VAL A C 1
ATOM 509 O O . VAL A 1 68 ? 0.425 -4.876 -6.732 1.00 93.94 68 VAL A O 1
ATOM 512 N N . GLY A 1 69 ? 2.346 -6.018 -6.553 1.00 95.31 69 GLY A N 1
ATOM 513 C CA . GLY A 1 69 ? 1.955 -6.730 -5.335 1.00 95.31 69 GLY A CA 1
ATOM 514 C C . GLY A 1 69 ? 1.591 -5.782 -4.191 1.00 95.31 69 GLY A C 1
ATOM 515 O O . GLY A 1 69 ? 0.538 -5.932 -3.578 1.00 95.31 69 GLY A O 1
ATOM 516 N N . ALA A 1 70 ? 2.413 -4.759 -3.945 1.00 93.12 70 ALA A N 1
ATOM 517 C CA . ALA A 1 70 ? 2.136 -3.762 -2.916 1.00 93.12 70 ALA A CA 1
ATOM 518 C C . ALA A 1 70 ? 0.850 -2.965 -3.199 1.00 93.12 70 ALA A C 1
ATOM 520 O O . ALA A 1 70 ? 0.032 -2.773 -2.297 1.00 93.12 70 ALA A O 1
ATOM 521 N N . ALA A 1 71 ? 0.648 -2.529 -4.447 1.00 92.31 71 ALA A N 1
ATOM 522 C CA . ALA A 1 71 ? -0.546 -1.790 -4.845 1.00 92.31 71 ALA A CA 1
ATOM 523 C C . ALA A 1 71 ? -1.816 -2.649 -4.747 1.00 92.31 71 ALA A C 1
ATOM 525 O O . ALA A 1 71 ? -2.828 -2.175 -4.235 1.00 92.31 71 ALA A O 1
ATOM 526 N N . SER A 1 72 ? -1.758 -3.910 -5.187 1.00 95.06 72 SER A N 1
ATOM 527 C CA . SER A 1 72 ? -2.873 -4.857 -5.101 1.00 95.06 72 SER A CA 1
ATOM 528 C C . SER A 1 72 ? -3.284 -5.119 -3.656 1.00 95.06 72 SER A C 1
ATOM 530 O O . SER A 1 72 ? -4.460 -4.977 -3.335 1.00 95.06 72 SER A O 1
ATOM 532 N N . THR A 1 73 ? -2.331 -5.422 -2.769 1.00 94.06 73 THR A N 1
ATOM 533 C CA . THR A 1 73 ? -2.617 -5.647 -1.343 1.00 94.06 73 THR A CA 1
ATOM 534 C C . THR A 1 73 ? -3.272 -4.426 -0.702 1.00 94.06 73 THR A C 1
ATOM 536 O O . THR A 1 73 ? -4.256 -4.561 0.023 1.00 94.06 73 THR A O 1
ATOM 539 N N . LEU A 1 74 ? -2.768 -3.223 -0.996 1.00 92.50 74 LEU A N 1
ATOM 540 C CA . LEU A 1 74 ? -3.363 -1.993 -0.481 1.00 92.50 74 LEU A CA 1
ATOM 541 C C . LEU A 1 74 ? -4.785 -1.776 -1.016 1.00 92.50 74 LEU A C 1
ATOM 543 O O . LEU A 1 74 ? -5.672 -1.407 -0.251 1.00 92.50 74 LEU A O 1
ATOM 547 N N . ALA A 1 75 ? -5.008 -1.989 -2.314 1.00 93.56 75 ALA A N 1
ATOM 548 C CA . ALA A 1 75 ? -6.318 -1.808 -2.930 1.00 93.56 75 ALA A CA 1
ATOM 549 C C . ALA A 1 75 ? -7.366 -2.751 -2.324 1.00 93.56 75 ALA A C 1
ATOM 551 O O . ALA A 1 75 ? -8.448 -2.292 -1.967 1.00 93.56 75 ALA A O 1
ATOM 552 N N . VAL A 1 76 ? -7.020 -4.032 -2.151 1.00 95.56 76 VAL A N 1
ATOM 553 C CA . VAL A 1 76 ? -7.888 -5.029 -1.507 1.00 95.56 76 VAL A CA 1
ATOM 554 C C . VAL A 1 76 ? -8.233 -4.602 -0.083 1.00 95.56 76 VAL A C 1
ATOM 556 O O . VAL A 1 76 ? -9.409 -4.483 0.236 1.00 95.56 76 VAL A O 1
ATOM 559 N N . TYR A 1 77 ? -7.237 -4.246 0.734 1.00 93.38 77 TYR A N 1
ATOM 560 C CA . TYR A 1 77 ? -7.474 -3.810 2.114 1.00 93.38 77 TYR A CA 1
ATOM 561 C C . TYR A 1 77 ? -8.412 -2.591 2.210 1.00 93.38 77 TYR A C 1
ATOM 563 O O . TYR A 1 77 ? -9.292 -2.533 3.073 1.00 93.38 77 TYR A O 1
ATOM 571 N N . LEU A 1 78 ? -8.248 -1.604 1.321 1.00 93.25 78 LEU A N 1
ATOM 572 C CA . LEU A 1 78 ? -9.111 -0.418 1.289 1.00 93.25 78 LEU A CA 1
ATOM 573 C C . LEU A 1 78 ? -10.546 -0.761 0.866 1.00 93.25 78 LEU A C 1
ATOM 575 O O . LEU A 1 78 ? -11.486 -0.198 1.427 1.00 93.25 78 LEU A O 1
ATOM 579 N N . LEU A 1 79 ? -10.717 -1.665 -0.103 1.00 95.69 79 LEU A N 1
ATOM 580 C CA . LEU A 1 79 ? -12.030 -2.124 -0.559 1.00 95.69 79 LEU A CA 1
ATOM 581 C C . LEU A 1 79 ? -12.747 -2.947 0.513 1.00 95.69 79 LEU A C 1
ATOM 583 O O . LEU A 1 79 ? -13.889 -2.638 0.829 1.00 95.69 79 LEU A O 1
ATOM 587 N N . GLU A 1 80 ? -12.068 -3.902 1.144 1.00 95.69 80 GLU A N 1
ATOM 588 C CA . GLU A 1 80 ? -12.622 -4.673 2.266 1.00 95.69 80 GLU A CA 1
ATOM 589 C C . GLU A 1 80 ? -13.037 -3.747 3.419 1.00 95.69 80 GLU A C 1
ATOM 591 O O . GLU A 1 80 ? -14.122 -3.874 3.984 1.00 95.69 80 GLU A O 1
ATOM 596 N N . THR A 1 81 ? -12.212 -2.739 3.730 1.00 93.75 81 THR A N 1
ATOM 597 C CA . THR A 1 81 ? -12.558 -1.726 4.740 1.00 93.75 81 THR A CA 1
ATOM 598 C C . THR A 1 81 ? -13.806 -0.928 4.350 1.00 93.75 81 THR A C 1
ATOM 600 O O . THR A 1 81 ? -14.600 -0.565 5.219 1.00 93.75 81 THR A O 1
ATOM 603 N N . TYR A 1 82 ? -13.978 -0.614 3.064 1.00 95.12 82 TYR A N 1
ATOM 604 C CA . TYR A 1 82 ? -15.173 0.063 2.562 1.00 95.12 82 TYR A CA 1
ATOM 605 C C . TYR A 1 82 ? -16.416 -0.828 2.673 1.00 95.12 82 TYR A C 1
ATOM 607 O O . TYR A 1 82 ? -17.450 -0.363 3.148 1.00 95.12 82 TYR A O 1
ATOM 615 N N . GLU A 1 83 ? -16.309 -2.102 2.299 1.00 95.81 83 GLU A N 1
ATOM 616 C CA . GLU A 1 83 ? -17.407 -3.070 2.372 1.00 95.81 83 GLU A CA 1
ATOM 617 C C . GLU A 1 83 ? -17.888 -3.299 3.807 1.00 95.81 83 GLU A C 1
ATOM 619 O O . GLU A 1 83 ? -19.091 -3.334 4.039 1.00 95.81 83 GLU A O 1
ATOM 624 N N . LEU A 1 84 ? -16.977 -3.350 4.785 1.00 93.31 84 LEU A N 1
ATOM 625 C CA . LEU A 1 84 ? -17.328 -3.463 6.208 1.00 93.31 84 LEU A CA 1
ATOM 626 C C . LEU A 1 84 ? -18.067 -2.238 6.773 1.00 93.31 84 LEU A C 1
ATOM 628 O O . LEU A 1 84 ? -18.639 -2.315 7.858 1.00 93.31 84 LEU A O 1
ATOM 632 N N . LYS A 1 85 ? -18.007 -1.091 6.089 1.00 83.94 85 LYS A N 1
ATOM 633 C CA . LYS A 1 85 ? -18.667 0.158 6.506 1.00 83.94 85 LYS A CA 1
ATOM 634 C C . LYS A 1 85 ? -20.017 0.390 5.831 1.00 83.94 85 LYS A C 1
ATOM 636 O O . LYS A 1 85 ? -20.665 1.384 6.166 1.00 83.94 85 LYS A O 1
ATOM 641 N N . LYS A 1 86 ? -20.386 -0.450 4.865 1.00 70.19 86 LYS A N 1
ATOM 642 C CA . LYS A 1 86 ? -21.688 -0.423 4.199 1.00 70.19 86 LYS A CA 1
ATOM 643 C C . LYS A 1 86 ? -22.763 -1.010 5.109 1.00 70.19 86 LYS A C 1
ATOM 645 O O . LYS A 1 86 ? -23.880 -0.451 5.082 1.00 70.19 86 LYS A O 1
#

Organism: NCBI:txid1836499

Nearest PDB structures (foldseek):
  4brr-assembly2_E  TM=5.645E-01  e=7.533E+00  Escherichia coli K-12